Protein AF-A0A6B3EVZ2-F1 (afdb_monomer)

Solvent-accessible surface area (backbone atoms only — not comparable to full-atom values): 6184 Å² total; per-residue (Å²): 89,71,26,65,90,61,67,63,92,44,44,36,49,42,53,85,53,85,38,72,68,58,52,43,52,50,54,39,54,73,74,67,54,59,96,83,55,88,52,67,73,64,66,66,36,47,73,50,74,48,71,79,32,67,44,46,83,45,82,44,86,43,77,51,59,41,87,91,74,65,46,75,45,79,67,27,44,38,34,32,34,45,83,52,41,72,49,78,48,75,48,68,59,64,69,62,54,53,61,75,72,111

pLDDT: mean 94.61, std 6.45, range [61.41, 98.38]

Structure (mmCIF, N/CA/C/O backbone):
data_AF-A0A6B3EVZ2-F1
#
_entry.id   AF-A0A6B3EVZ2-F1
#
loop_
_atom_site.group_PDB
_atom_site.id
_atom_site.type_symbol
_atom_site.label_atom_id
_atom_site.label_alt_id
_atom_site.label_comp_id
_atom_site.label_asym_id
_atom_site.label_entity_id
_atom_site.label_seq_id
_atom_site.pdbx_PDB_ins_code
_atom_site.Cartn_x
_atom_site.Cartn_y
_atom_site.Cartn_z
_atom_site.occupancy
_atom_site.B_iso_or_equiv
_atom_site.auth_seq_id
_atom_site.auth_comp_id
_atom_site.auth_asym_id
_atom_site.auth_atom_id
_atom_site.pdbx_PDB_model_num
ATOM 1 N N . GLN A 1 1 ? 2.888 8.508 -2.518 1.00 96.62 1 GLN A N 1
ATOM 2 C CA . GLN A 1 1 ? 2.212 7.219 -2.220 1.00 96.62 1 GLN A CA 1
ATOM 3 C C . GLN A 1 1 ? 1.764 6.550 -3.523 1.00 96.62 1 GLN A C 1
ATOM 5 O O . GLN A 1 1 ? 1.546 7.272 -4.489 1.00 96.62 1 GLN A O 1
ATOM 10 N N . ALA A 1 2 ? 1.637 5.220 -3.590 1.00 96.50 2 ALA A N 1
ATOM 11 C CA . ALA A 1 2 ? 1.127 4.506 -4.771 1.00 96.50 2 ALA A CA 1
ATOM 12 C C . ALA A 1 2 ? 0.288 3.287 -4.366 1.00 96.50 2 ALA A C 1
ATOM 14 O O . ALA A 1 2 ? 0.747 2.445 -3.601 1.00 96.50 2 ALA A O 1
ATOM 15 N N . TRP A 1 3 ? -0.920 3.190 -4.920 1.00 96.69 3 TRP A N 1
ATOM 16 C CA . TRP A 1 3 ? -1.943 2.209 -4.558 1.00 96.69 3 TRP A CA 1
ATOM 17 C C . TRP A 1 3 ? -2.482 1.531 -5.822 1.00 96.69 3 TRP A C 1
ATOM 19 O O . TRP A 1 3 ? -3.467 1.972 -6.404 1.00 96.69 3 TRP A O 1
ATOM 29 N N . GLY A 1 4 ? -1.782 0.515 -6.328 1.00 92.62 4 GLY A N 1
ATOM 30 C CA . GLY A 1 4 ? -2.124 -0.133 -7.600 1.00 92.62 4 GLY A CA 1
ATOM 31 C C . GLY A 1 4 ? -3.218 -1.202 -7.474 1.00 92.62 4 GLY A C 1
ATOM 32 O O . GLY A 1 4 ? -3.189 -2.014 -6.556 1.00 92.62 4 GLY A O 1
ATOM 33 N N . THR A 1 5 ? -4.149 -1.242 -8.431 1.00 85.31 5 THR A N 1
ATOM 34 C CA . THR A 1 5 ? -5.175 -2.305 -8.594 1.00 85.31 5 THR A CA 1
ATOM 35 C C . THR A 1 5 ? -4.951 -3.144 -9.848 1.00 85.31 5 THR A C 1
ATOM 37 O O . THR A 1 5 ? -5.257 -4.331 -9.893 1.00 85.31 5 THR A O 1
ATOM 40 N N . SER A 1 6 ? -4.391 -2.523 -10.880 1.00 75.06 6 SER A N 1
ATOM 41 C CA . SER A 1 6 ? -4.058 -3.137 -12.152 1.00 75.06 6 SER A CA 1
ATOM 42 C C . SER A 1 6 ? -2.714 -2.593 -12.609 1.00 75.06 6 SER A C 1
ATOM 44 O O . SER A 1 6 ? -2.360 -1.434 -12.386 1.00 75.06 6 SER A O 1
ATOM 46 N N . SER A 1 7 ? -1.890 -3.461 -13.176 1.00 63.78 7 SER A N 1
ATOM 47 C CA . SER A 1 7 ? -0.555 -3.083 -13.616 1.00 63.78 7 SER A CA 1
ATOM 48 C C . SER A 1 7 ? -0.087 -4.053 -14.685 1.00 63.78 7 SER A C 1
ATOM 50 O O . SER A 1 7 ? 0.207 -5.210 -14.393 1.00 63.78 7 SER A O 1
ATOM 52 N N . ARG A 1 8 ? -0.005 -3.584 -15.931 1.00 61.41 8 ARG A N 1
ATOM 53 C CA . ARG A 1 8 ? 0.603 -4.341 -17.029 1.00 61.41 8 ARG A CA 1
ATOM 54 C C . ARG A 1 8 ? 2.044 -3.876 -17.183 1.00 61.41 8 ARG A C 1
ATOM 56 O O . ARG A 1 8 ? 2.277 -2.744 -17.590 1.00 61.41 8 ARG A O 1
ATOM 63 N N . PHE A 1 9 ? 2.972 -4.760 -16.816 1.00 71.69 9 PHE A N 1
ATOM 64 C CA . PHE A 1 9 ? 4.437 -4.683 -16.932 1.00 71.69 9 PHE A CA 1
ATOM 65 C C . PHE A 1 9 ? 5.050 -3.273 -16.863 1.00 71.69 9 PHE A C 1
ATOM 67 O O . PHE A 1 9 ? 5.505 -2.863 -15.793 1.00 71.69 9 PHE A O 1
ATOM 74 N N . VAL A 1 10 ? 5.053 -2.552 -17.986 1.00 84.38 10 VAL A N 1
ATOM 75 C CA . VAL A 1 10 ? 5.716 -1.253 -18.173 1.00 84.38 10 VAL A CA 1
ATOM 76 C C . VAL A 1 10 ? 4.913 -0.055 -17.674 1.00 84.38 10 VAL A C 1
ATOM 78 O O . VAL A 1 10 ? 5.495 0.994 -17.431 1.00 84.38 10 VAL A O 1
ATOM 81 N N . ARG A 1 11 ? 3.598 -0.179 -17.470 1.00 89.75 11 ARG A N 1
ATOM 82 C CA . ARG A 1 11 ? 2.768 0.909 -16.940 1.00 89.75 11 ARG A CA 1
ATOM 83 C C . ARG A 1 11 ? 2.155 0.511 -15.603 1.00 89.75 11 ARG A C 1
ATOM 85 O O . ARG A 1 11 ? 1.331 -0.403 -15.526 1.00 89.75 11 ARG A O 1
ATOM 92 N N . ARG A 1 12 ? 2.559 1.220 -14.548 1.00 91.69 12 ARG A N 1
ATOM 93 C CA . ARG A 1 12 ? 2.090 1.023 -13.168 1.00 91.69 12 ARG A CA 1
ATOM 94 C C . ARG A 1 12 ? 1.229 2.212 -12.763 1.00 91.69 12 ARG A C 1
ATOM 96 O O . ARG A 1 12 ? 1.755 3.287 -12.490 1.00 91.69 12 ARG A O 1
ATOM 103 N N . SER A 1 13 ? -0.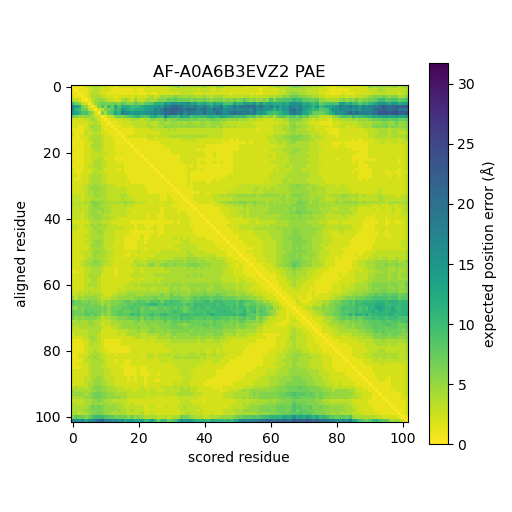090 2.045 -12.774 1.00 92.75 13 SER A N 1
ATOM 104 C CA . SER A 1 13 ? -1.021 3.073 -12.301 1.00 92.75 13 SER A CA 1
ATOM 10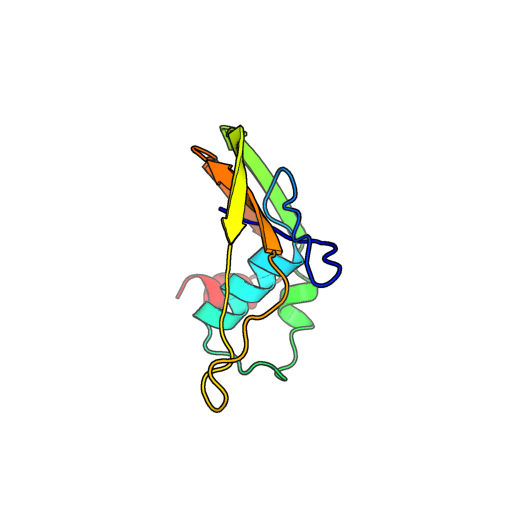5 C C . SER A 1 13 ? -1.144 3.072 -10.778 1.00 92.75 13 SER A C 1
ATOM 107 O O . SER A 1 13 ? -0.848 2.081 -10.116 1.00 92.75 13 SER A O 1
ATOM 109 N N . THR A 1 14 ? -1.642 4.181 -10.240 1.00 95.25 14 THR A N 1
ATOM 110 C CA . THR A 1 14 ? -2.107 4.293 -8.856 1.00 95.25 14 THR A CA 1
ATOM 111 C C . THR A 1 14 ? -3.567 4.716 -8.861 1.00 95.25 14 THR A C 1
ATOM 113 O O . THR A 1 14 ? -3.971 5.545 -9.684 1.00 95.25 14 THR A O 1
ATOM 116 N N . GLU A 1 15 ? -4.331 4.179 -7.921 1.00 96.12 15 GLU A N 1
ATOM 117 C CA . GLU A 1 15 ? -5.640 4.698 -7.558 1.00 96.12 15 GLU A CA 1
ATOM 118 C C . GLU A 1 15 ? -5.521 6.047 -6.851 1.00 96.12 15 GLU A C 1
ATOM 120 O O . GLU A 1 15 ? -4.432 6.465 -6.444 1.00 96.12 15 GLU A O 1
ATOM 125 N N . ARG A 1 16 ? -6.663 6.728 -6.716 1.00 95.75 16 ARG A N 1
ATOM 126 C CA . ARG A 1 16 ? -6.790 8.028 -6.032 1.00 95.75 16 ARG A CA 1
ATOM 127 C C . ARG A 1 16 ? -6.784 7.924 -4.503 1.00 95.75 16 ARG A C 1
ATOM 129 O O . ARG A 1 16 ? -6.729 8.950 -3.839 1.00 95.75 16 ARG A O 1
ATOM 136 N N . ALA A 1 17 ? -6.858 6.713 -3.961 1.00 97.06 17 ALA A N 1
ATOM 137 C CA . ALA A 1 17 ? -6.873 6.427 -2.533 1.00 97.06 17 ALA A CA 1
ATOM 138 C C . ALA A 1 17 ? -6.231 5.053 -2.260 1.00 97.06 17 ALA A C 1
ATOM 140 O O . ALA A 1 17 ? -6.141 4.241 -3.188 1.00 97.06 17 ALA A O 1
ATOM 141 N N . PRO A 1 18 ? -5.808 4.777 -1.012 1.00 98.00 18 PRO A N 1
ATOM 142 C CA . PRO A 1 18 ? -5.431 3.444 -0.566 1.00 98.00 18 PRO A CA 1
ATOM 143 C C . PRO A 1 18 ? -6.435 2.366 -0.972 1.00 98.00 18 PRO A C 1
ATOM 145 O O . PRO A 1 18 ? -7.643 2.513 -0.790 1.00 98.00 18 PRO A O 1
ATOM 148 N N . THR A 1 19 ? -5.927 1.264 -1.520 1.00 97.44 19 THR A N 1
ATOM 149 C CA . THR A 1 19 ? -6.736 0.086 -1.845 1.00 97.44 19 THR A CA 1
ATOM 150 C C . THR A 1 19 ? -6.870 -0.806 -0.615 1.00 97.44 19 THR A C 1
ATOM 152 O O . THR A 1 19 ? -5.937 -0.901 0.184 1.00 97.44 19 THR A O 1
ATOM 155 N N . LYS A 1 20 ? -7.995 -1.528 -0.490 1.00 97.31 20 LYS A N 1
ATOM 156 C CA . LYS A 1 20 ? -8.180 -2.509 0.596 1.00 97.31 20 LYS A CA 1
ATOM 157 C C . LYS A 1 20 ? -7.039 -3.534 0.619 1.00 97.31 20 LYS A C 1
ATOM 159 O O . LYS A 1 20 ? -6.483 -3.805 1.675 1.00 97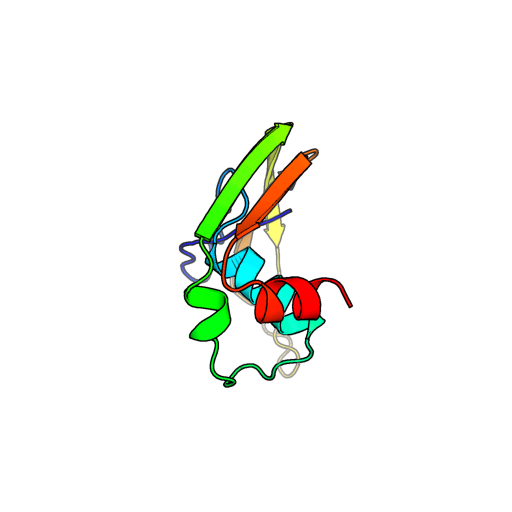.31 20 LYS A O 1
ATOM 164 N N . SER A 1 21 ? -6.641 -4.049 -0.546 1.00 96.75 21 SER A N 1
ATOM 165 C CA . SER A 1 21 ? -5.518 -4.987 -0.665 1.00 96.75 21 SER A CA 1
ATOM 166 C C . SER A 1 21 ? -4.176 -4.382 -0.243 1.00 96.75 21 SER A C 1
ATOM 168 O O . SER A 1 21 ? -3.388 -5.060 0.408 1.00 96.75 21 SER A O 1
ATOM 170 N N . GLY A 1 22 ? -3.916 -3.114 -0.574 1.00 96.88 22 GLY A N 1
ATOM 171 C CA . GLY A 1 22 ? -2.691 -2.423 -0.175 1.00 96.88 22 GLY A CA 1
ATOM 172 C C . GLY A 1 22 ? -2.599 -2.225 1.337 1.00 96.88 22 GLY A C 1
ATOM 173 O O . GLY A 1 22 ? -1.540 -2.452 1.914 1.00 96.88 22 GLY A O 1
ATOM 174 N N . VAL A 1 23 ? -3.710 -1.855 1.984 1.00 97.94 23 VAL A N 1
ATOM 175 C CA . VAL A 1 23 ? -3.754 -1.695 3.446 1.00 97.94 23 VAL A CA 1
ATOM 176 C C . VAL A 1 23 ? -3.687 -3.043 4.163 1.00 97.94 23 VAL A C 1
ATOM 178 O O . VAL A 1 23 ? 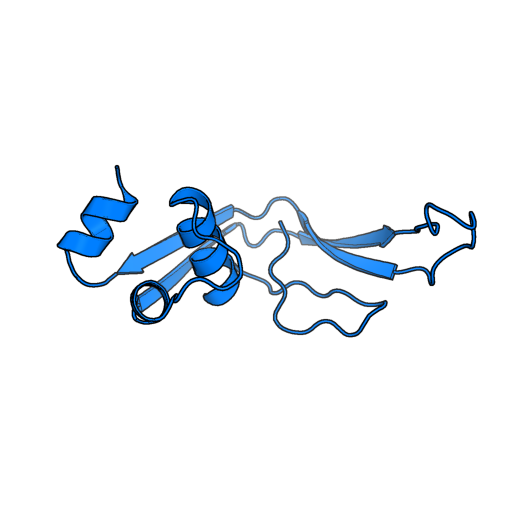-2.929 -3.160 5.117 1.00 97.94 23 VAL A O 1
ATOM 181 N N . ILE A 1 24 ? -4.371 -4.086 3.680 1.00 97.25 24 ILE A N 1
ATOM 182 C CA . ILE A 1 24 ? -4.215 -5.447 4.226 1.00 97.25 24 ILE A CA 1
ATOM 183 C C . ILE A 1 24 ? -2.759 -5.909 4.140 1.00 97.25 24 ILE A C 1
ATOM 185 O O . ILE A 1 24 ? -2.226 -6.413 5.120 1.00 97.25 24 ILE A O 1
ATOM 189 N N . GLY A 1 25 ? -2.099 -5.708 2.995 1.00 97.06 25 GLY A N 1
ATOM 190 C CA . GLY A 1 25 ? -0.687 -6.059 2.839 1.00 97.06 25 GLY A CA 1
ATOM 191 C C . GLY A 1 25 ? 0.226 -5.288 3.796 1.00 97.06 25 GLY A C 1
ATOM 192 O O . GLY A 1 25 ? 1.186 -5.855 4.306 1.00 97.06 25 GLY A O 1
ATOM 193 N N . LEU A 1 26 ? -0.093 -4.021 4.081 1.00 97.31 26 LEU A N 1
ATOM 194 C CA . LEU A 1 26 ? 0.624 -3.220 5.075 1.00 97.31 26 LEU A CA 1
ATOM 195 C C . LEU A 1 26 ? 0.440 -3.771 6.499 1.00 97.31 26 LEU A C 1
ATOM 197 O O . LEU A 1 26 ? 1.423 -3.883 7.224 1.00 97.31 26 LEU A O 1
ATOM 201 N N . LEU A 1 27 ? -0.785 -4.148 6.880 1.00 97.44 27 LEU A N 1
ATOM 202 C CA . LEU A 1 27 ? -1.077 -4.756 8.186 1.00 97.44 27 LEU A CA 1
ATOM 203 C C . LEU A 1 27 ? -0.401 -6.127 8.336 1.00 97.44 27 LEU A C 1
ATOM 205 O O . LEU A 1 27 ? 0.253 -6.385 9.340 1.00 97.44 27 LEU A O 1
ATOM 209 N N . ALA A 1 28 ? -0.477 -6.976 7.308 1.00 97.69 28 ALA A N 1
ATOM 210 C CA . ALA A 1 28 ? 0.196 -8.274 7.285 1.00 97.69 28 ALA A CA 1
ATOM 211 C C . ALA A 1 28 ? 1.721 -8.132 7.428 1.00 97.69 28 ALA A C 1
ATOM 213 O O . ALA A 1 28 ? 2.349 -8.891 8.162 1.00 97.69 28 ALA A O 1
ATOM 214 N N . ALA A 1 29 ? 2.311 -7.131 6.764 1.00 97.12 29 ALA A N 1
ATOM 215 C CA . ALA A 1 29 ? 3.732 -6.824 6.895 1.00 97.12 29 ALA A CA 1
ATOM 216 C C . ALA A 1 29 ? 4.097 -6.340 8.307 1.00 97.12 29 ALA A C 1
ATOM 218 O O . ALA A 1 29 ? 5.149 -6.722 8.813 1.00 97.12 29 ALA A O 1
ATOM 219 N N . ALA A 1 30 ? 3.239 -5.543 8.955 1.00 96.44 30 ALA A N 1
ATOM 220 C CA . ALA A 1 30 ? 3.444 -5.108 10.339 1.00 96.44 30 ALA A CA 1
ATOM 221 C C . ALA A 1 30 ? 3.421 -6.287 11.329 1.00 96.44 30 ALA A C 1
ATOM 223 O O . ALA A 1 30 ? 4.228 -6.323 12.250 1.00 96.44 30 ALA A O 1
ATOM 224 N N . GLN A 1 31 ? 2.578 -7.291 11.077 1.00 96.06 31 GLN A N 1
ATOM 225 C CA . GLN A 1 31 ? 2.553 -8.551 11.829 1.00 96.06 31 GLN A CA 1
ATOM 226 C C . GLN A 1 31 ? 3.695 -9.520 11.462 1.00 96.06 31 GLN A C 1
ATOM 228 O O . GLN A 1 31 ? 3.799 -10.596 12.045 1.00 96.06 31 GLN A O 1
ATOM 233 N N . GLY A 1 32 ? 4.538 -9.187 10.479 1.00 96.44 32 GLY A N 1
ATOM 234 C CA . GLY A 1 32 ? 5.631 -10.054 10.035 1.00 96.44 32 GLY A CA 1
ATOM 235 C C . GLY A 1 32 ? 5.181 -11.309 9.279 1.00 96.44 32 GLY A C 1
ATOM 236 O O . GLY A 1 32 ? 5.911 -12.298 9.265 1.00 96.44 32 GLY A O 1
ATOM 237 N N . ARG A 1 33 ? 3.994 -11.301 8.653 1.00 97.25 33 ARG A N 1
ATOM 238 C CA . ARG A 1 33 ? 3.507 -12.449 7.873 1.00 97.25 33 ARG A CA 1
ATOM 239 C C . ARG A 1 33 ? 4.328 -12.650 6.597 1.00 97.25 33 ARG A C 1
ATOM 241 O O . ARG A 1 33 ? 4.620 -11.700 5.868 1.00 97.25 33 ARG A O 1
ATOM 248 N N . GLU A 1 34 ? 4.637 -13.910 6.308 1.00 97.56 34 GLU A N 1
ATOM 249 C CA . GLU A 1 34 ? 5.263 -14.334 5.053 1.00 97.56 34 GLU A CA 1
ATOM 250 C C . GLU A 1 34 ? 4.349 -14.086 3.842 1.00 97.56 34 GLU A C 1
ATOM 252 O O . GLU A 1 34 ? 3.138 -13.890 3.961 1.00 97.56 34 GLU A O 1
ATOM 257 N N . ARG A 1 35 ? 4.930 -14.101 2.636 1.00 96.25 35 ARG A N 1
ATOM 258 C CA . ARG A 1 35 ? 4.200 -13.776 1.392 1.00 96.25 35 ARG A CA 1
ATOM 259 C C . ARG A 1 35 ? 3.114 -14.781 1.005 1.00 96.25 35 ARG A C 1
ATOM 261 O O . ARG A 1 35 ? 2.239 -14.426 0.219 1.00 96.25 35 ARG A O 1
ATOM 268 N N . ASP A 1 36 ? 3.217 -16.012 1.481 1.00 96.56 36 ASP A N 1
ATOM 269 C CA . ASP A 1 36 ? 2.292 -17.118 1.229 1.00 96.56 36 ASP A CA 1
ATOM 270 C C . ASP A 1 36 ? 1.376 -17.418 2.425 1.00 96.56 36 ASP A C 1
ATOM 272 O O .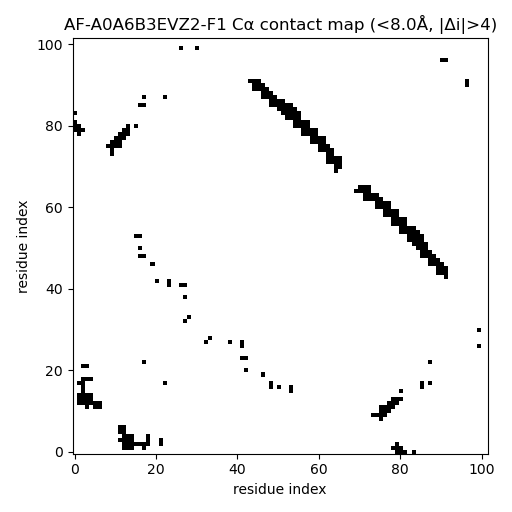 ASP A 1 36 ? 0.560 -18.338 2.351 1.00 96.56 36 ASP A O 1
ATOM 276 N N . ALA A 1 37 ? 1.480 -16.634 3.503 1.00 97.38 37 ALA A N 1
ATOM 277 C CA . ALA A 1 37 ? 0.620 -16.765 4.666 1.00 97.38 37 ALA A CA 1
ATOM 278 C C . ALA A 1 37 ? -0.857 -16.549 4.302 1.00 97.38 37 ALA A C 1
ATOM 280 O O . ALA A 1 37 ? -1.196 -15.759 3.415 1.00 97.38 37 ALA A O 1
ATOM 281 N N . ASP A 1 38 ? -1.746 -17.220 5.034 1.00 97.31 38 ASP A N 1
ATOM 282 C CA . ASP A 1 38 ? -3.178 -16.967 4.921 1.00 97.31 38 ASP A CA 1
ATOM 283 C C . ASP A 1 38 ? -3.509 -15.550 5.423 1.00 97.31 38 ASP A C 1
ATOM 285 O O . ASP A 1 38 ? -3.036 -15.101 6.472 1.00 97.31 38 ASP A O 1
ATOM 289 N N . LEU A 1 39 ? -4.318 -14.840 4.638 1.00 97.25 39 LEU A N 1
ATOM 290 C CA . LEU A 1 39 ? -4.779 -13.475 4.903 1.00 97.25 39 LEU A CA 1
ATOM 291 C C . LEU A 1 39 ? -6.305 -13.405 5.030 1.00 97.25 39 LEU A C 1
ATOM 293 O O . LEU A 1 39 ? -6.870 -12.314 4.968 1.00 97.25 39 LEU A O 1
ATOM 297 N N . SER A 1 40 ? -6.994 -14.546 5.127 1.00 97.62 40 SER A N 1
ATOM 298 C CA . SER A 1 40 ? -8.460 -14.617 5.136 1.00 97.62 40 SER A CA 1
ATOM 299 C C . SER A 1 40 ? -9.089 -13.813 6.279 1.00 97.62 40 SER A C 1
ATOM 301 O O . SER A 1 40 ? -10.122 -13.171 6.089 1.00 97.62 40 SER A O 1
ATOM 303 N N . ASP A 1 41 ? -8.435 -13.786 7.436 1.00 97.12 41 ASP A N 1
ATOM 304 C CA . ASP A 1 41 ? -8.802 -12.982 8.602 1.00 97.12 41 ASP A CA 1
ATOM 305 C C . ASP A 1 41 ? -8.708 -11.471 8.322 1.00 97.12 41 ASP A C 1
ATOM 307 O O . ASP A 1 41 ? -9.694 -10.745 8.466 1.00 97.12 41 ASP A O 1
ATOM 311 N N . LEU A 1 42 ? -7.569 -10.991 7.814 1.00 97.56 42 LEU A N 1
ATOM 312 C CA . LEU A 1 42 ? -7.377 -9.584 7.449 1.00 97.56 42 LEU A CA 1
ATOM 313 C C . LEU A 1 42 ? -8.272 -9.178 6.268 1.00 97.56 42 LEU A C 1
ATOM 315 O O . LEU A 1 42 ? -8.770 -8.053 6.202 1.00 97.56 42 LEU A O 1
ATOM 319 N N . ALA A 1 43 ? -8.526 -10.096 5.335 1.00 97.25 43 ALA A N 1
ATOM 320 C CA . ALA A 1 43 ? -9.434 -9.890 4.212 1.00 97.25 43 ALA A CA 1
ATOM 321 C C . ALA A 1 43 ? -10.896 -9.735 4.650 1.00 97.25 43 ALA A C 1
ATOM 323 O O . ALA A 1 43 ? -11.652 -9.019 3.977 1.00 97.25 43 ALA A O 1
ATOM 324 N N . ALA A 1 44 ? -11.284 -10.338 5.777 1.00 97.38 44 ALA A N 1
ATOM 325 C CA . ALA A 1 44 ? -12.621 -10.213 6.347 1.00 97.38 44 ALA A CA 1
ATOM 326 C C . ALA A 1 44 ? -12.891 -8.826 6.961 1.00 97.38 44 ALA A C 1
ATOM 328 O O . ALA A 1 44 ? -14.055 -8.438 7.076 1.00 97.38 44 ALA A O 1
ATOM 329 N N . LEU A 1 45 ? -11.852 -8.043 7.280 1.00 97.94 45 LEU A N 1
ATOM 330 C CA . LEU A 1 45 ? -12.005 -6.691 7.826 1.00 97.94 45 LEU A CA 1
ATOM 331 C C . LEU A 1 45 ? -12.810 -5.787 6.880 1.00 97.94 45 LEU A C 1
ATOM 333 O O . LEU A 1 45 ? -12.581 -5.736 5.663 1.00 97.94 45 LEU A O 1
ATOM 337 N N . ARG A 1 46 ? -13.741 -5.010 7.434 1.00 98.31 46 ARG A N 1
ATOM 338 C CA . ARG A 1 46 ? -14.355 -3.894 6.710 1.00 98.31 46 ARG A CA 1
ATOM 339 C C . ARG A 1 46 ? -13.322 -2.792 6.565 1.00 98.31 46 ARG A C 1
ATOM 341 O O . ARG A 1 46 ? -12.483 -2.603 7.436 1.00 98.31 46 ARG A O 1
ATOM 348 N N . PHE A 1 47 ? -13.385 -2.080 5.451 1.00 97.88 47 PHE A N 1
ATOM 349 C CA . PHE A 1 47 ? -12.393 -1.079 5.098 1.00 97.88 47 PHE A CA 1
ATOM 350 C C . PHE A 1 47 ? -13.082 0.190 4.622 1.00 97.88 47 PHE A C 1
ATOM 352 O O . PHE A 1 47 ? -13.958 0.134 3.757 1.00 97.88 47 PHE A O 1
ATOM 359 N N . ALA A 1 48 ? -12.656 1.322 5.164 1.00 98.19 48 ALA A N 1
ATOM 360 C CA . ALA A 1 48 ? -13.066 2.640 4.718 1.00 98.19 48 ALA A CA 1
ATOM 361 C C . ALA A 1 48 ? -11.843 3.546 4.605 1.00 98.19 48 ALA A C 1
ATOM 363 O O . ALA A 1 48 ? -10.854 3.384 5.318 1.00 98.19 48 ALA A O 1
ATOM 364 N N . VAL A 1 49 ? -11.916 4.525 3.708 1.00 98.06 49 VAL A N 1
ATOM 365 C CA . VAL A 1 49 ? -10.872 5.538 3.562 1.00 98.06 49 VAL A CA 1
ATOM 366 C C . VAL A 1 49 ? -11.520 6.904 3.518 1.00 98.06 49 VAL A C 1
ATOM 368 O O . VAL A 1 49 ? -12.421 7.144 2.713 1.00 98.06 49 VAL A O 1
ATOM 371 N N . ARG A 1 50 ? -11.016 7.814 4.346 1.00 98.38 50 ARG A N 1
ATOM 372 C CA . ARG A 1 50 ? -11.279 9.244 4.231 1.00 98.38 50 ARG A CA 1
ATOM 373 C C . ARG A 1 50 ? -10.091 9.910 3.545 1.00 98.38 50 ARG A C 1
ATOM 375 O O . ARG A 1 50 ? -8.939 9.687 3.917 1.00 98.38 50 ARG A O 1
ATOM 382 N N . LEU A 1 51 ? -10.380 10.693 2.514 1.00 97.94 51 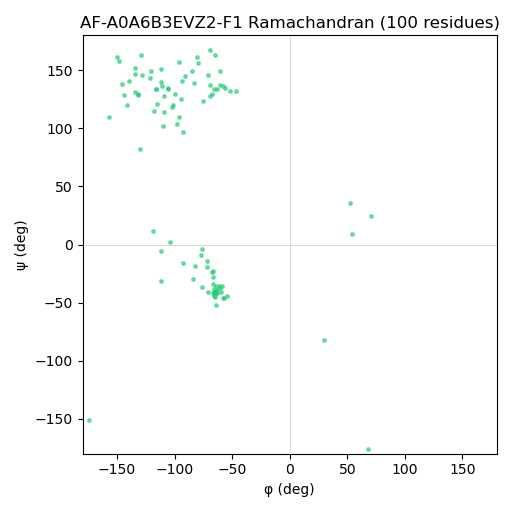LEU A N 1
ATOM 383 C CA . LEU A 1 51 ? -9.383 11.460 1.778 1.00 97.94 51 LEU A CA 1
ATOM 384 C C . LEU A 1 51 ? -9.306 12.851 2.405 1.00 97.94 51 LEU A C 1
ATOM 386 O O . LEU A 1 51 ? -10.124 13.709 2.083 1.00 97.94 51 LEU A O 1
ATOM 390 N N . ASP A 1 52 ? -8.340 13.059 3.296 1.00 98.19 52 ASP A N 1
ATOM 391 C CA . ASP A 1 52 ? -8.146 14.354 3.963 1.00 98.19 52 ASP A CA 1
ATOM 392 C C . ASP A 1 52 ? -7.489 15.357 3.009 1.00 98.19 52 ASP A C 1
ATOM 394 O O . ASP A 1 52 ? -7.859 16.529 2.968 1.00 98.19 52 ASP A O 1
ATOM 398 N N . GLN A 1 53 ? -6.574 14.870 2.169 1.00 97.88 53 GLN A N 1
ATOM 399 C CA . GLN A 1 53 ? -6.018 15.614 1.048 1.00 97.88 53 GLN A CA 1
ATOM 400 C C . GLN A 1 53 ? -5.846 14.666 -0.150 1.00 97.88 53 GLN A C 1
ATOM 402 O O . GLN A 1 53 ? -5.098 13.693 -0.052 1.00 97.88 53 GLN A O 1
ATOM 407 N N . PRO A 1 54 ? -6.497 14.920 -1.301 1.00 94.56 54 PRO A N 1
ATOM 408 C CA . PRO A 1 54 ? -6.458 13.998 -2.442 1.00 94.56 54 PRO A CA 1
ATOM 409 C C . PRO A 1 54 ? -5.073 13.897 -3.105 1.00 94.56 54 PRO A C 1
ATOM 411 O O . PRO A 1 54 ? -4.772 12.895 -3.754 1.00 94.56 54 PRO A O 1
ATOM 414 N N . GLY A 1 55 ? -4.235 14.926 -2.945 1.00 97.00 55 GLY A N 1
ATOM 415 C CA . GLY A 1 55 ? -2.921 15.026 -3.574 1.00 97.00 55 GLY A CA 1
ATOM 416 C C . GLY A 1 55 ? -2.968 15.200 -5.095 1.00 97.00 55 GLY A C 1
ATOM 417 O O . GLY A 1 55 ? -4.029 15.315 -5.714 1.00 97.00 55 GLY A O 1
ATOM 418 N N . THR A 1 56 ? -1.786 15.214 -5.711 1.00 97.69 56 THR A N 1
ATOM 419 C CA . THR A 1 56 ? -1.611 15.356 -7.164 1.00 97.69 56 THR A CA 1
ATOM 420 C C . THR A 1 56 ? -0.983 14.103 -7.750 1.00 97.69 56 THR A C 1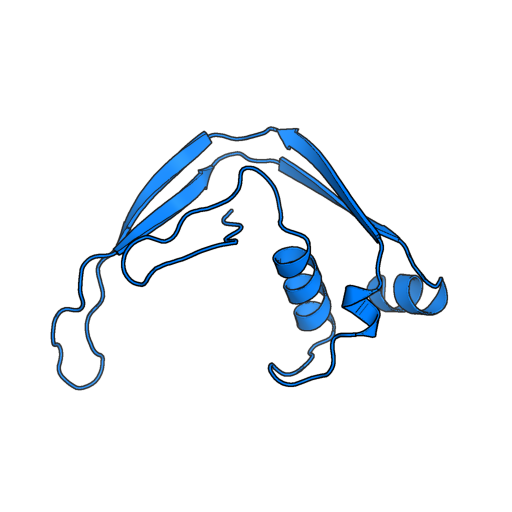
ATOM 422 O O . THR A 1 56 ? 0.013 13.591 -7.240 1.00 97.69 56 THR A O 1
ATOM 425 N N . ARG A 1 57 ? -1.537 13.609 -8.861 1.00 96.31 57 ARG A N 1
ATOM 426 C CA . ARG A 1 57 ? -0.949 12.472 -9.569 1.00 96.31 57 ARG A CA 1
ATOM 427 C C . ARG A 1 57 ? 0.288 12.911 -10.346 1.00 96.31 57 ARG A C 1
ATOM 429 O O . ARG A 1 57 ? 0.189 13.754 -11.232 1.00 96.31 57 ARG A O 1
ATOM 436 N N . VAL A 1 58 ? 1.416 12.269 -10.073 1.00 97.69 58 VAL A N 1
ATOM 437 C CA . VAL A 1 58 ? 2.692 12.482 -10.762 1.00 97.69 58 VAL A CA 1
ATOM 438 C C . VAL A 1 58 ? 3.066 11.251 -11.583 1.00 97.69 58 VAL A C 1
ATOM 440 O O . VAL A 1 58 ? 2.671 10.130 -11.249 1.00 97.69 58 VAL A O 1
ATOM 443 N N . ARG A 1 59 ? 3.803 11.465 -12.678 1.00 96.19 59 ARG A N 1
ATOM 444 C CA . ARG A 1 59 ? 4.371 10.403 -13.516 1.00 96.19 59 ARG A CA 1
ATOM 445 C C . ARG A 1 59 ? 5.879 10.378 -13.322 1.00 96.19 59 ARG A C 1
ATOM 447 O O . ARG A 1 59 ? 6.532 11.395 -13.525 1.00 96.19 59 ARG A O 1
ATOM 454 N N . ASP A 1 60 ? 6.390 9.202 -13.016 1.00 96.06 60 ASP A N 1
ATOM 455 C CA . ASP A 1 60 ? 7.805 8.897 -12.907 1.00 96.06 60 ASP A CA 1
ATOM 456 C C . ASP A 1 60 ? 8.271 8.077 -14.117 1.00 96.06 60 ASP A C 1
ATOM 458 O O . ASP A 1 60 ? 7.595 7.130 -14.543 1.00 96.06 60 ASP A O 1
ATOM 462 N N . PHE A 1 61 ? 9.411 8.472 -14.680 1.00 95.56 61 PHE A N 1
ATOM 463 C CA . PHE A 1 61 ? 10.077 7.784 -15.781 1.00 95.56 61 PHE A CA 1
ATOM 464 C C . PHE A 1 61 ? 11.177 6.909 -15.187 1.00 95.56 61 PHE A C 1
ATOM 466 O O . PHE A 1 61 ? 12.229 7.408 -14.792 1.00 95.56 61 PHE A O 1
ATOM 473 N N . GLN A 1 62 ? 10.936 5.600 -15.123 1.00 95.25 62 GLN A N 1
ATOM 474 C CA . GLN A 1 62 ? 11.817 4.684 -14.413 1.00 95.25 62 GLN A CA 1
ATOM 475 C C . GLN A 1 62 ? 12.489 3.689 -15.360 1.00 95.25 62 GLN A C 1
ATOM 477 O O . GLN A 1 62 ? 11.831 2.878 -16.022 1.00 95.25 62 GLN A O 1
ATOM 482 N N . THR A 1 63 ? 13.820 3.716 -15.361 1.00 95.06 63 THR A N 1
ATOM 483 C CA . THR A 1 63 ? 14.690 2.757 -16.046 1.00 95.06 63 THR A CA 1
ATOM 484 C C . THR A 1 63 ? 15.157 1.667 -15.080 1.00 95.06 63 THR A C 1
ATOM 486 O O . THR A 1 63 ? 15.150 1.841 -13.861 1.00 95.06 63 THR A O 1
ATOM 489 N N . ALA A 1 64 ? 15.541 0.514 -15.621 1.00 93.75 64 ALA A N 1
ATOM 490 C CA . ALA A 1 64 ? 16.170 -0.563 -14.865 1.00 93.75 64 ALA A CA 1
ATOM 491 C C . ALA A 1 64 ? 17.145 -1.325 -15.768 1.00 93.75 64 ALA A C 1
ATOM 493 O O . ALA A 1 64 ? 17.017 -1.299 -16.995 1.00 93.75 64 ALA A O 1
ATOM 494 N N . ARG A 1 65 ? 18.110 -2.011 -15.158 1.00 95.12 65 ARG A N 1
ATOM 495 C CA . ARG A 1 65 ? 19.068 -2.891 -15.834 1.00 95.12 65 ARG A CA 1
ATOM 496 C C . ARG A 1 65 ? 19.066 -4.250 -15.152 1.00 95.12 65 ARG A C 1
ATOM 498 O O . ARG A 1 65 ? 18.842 -4.332 -13.945 1.00 95.12 65 ARG A O 1
ATOM 505 N N . HIS A 1 66 ? 19.271 -5.303 -15.930 1.00 93.31 66 HIS A N 1
ATOM 506 C CA . HIS A 1 66 ? 19.435 -6.648 -15.402 1.00 93.31 66 HIS A CA 1
ATOM 507 C C . HIS A 1 66 ? 20.746 -6.730 -14.616 1.00 93.31 66 HIS A C 1
ATOM 509 O O . HIS A 1 66 ? 21.790 -6.352 -15.140 1.00 93.31 66 HIS A O 1
ATOM 515 N N . LEU A 1 67 ? 20.698 -7.241 -13.384 1.00 91.69 67 LEU A N 1
ATOM 516 C CA . LEU A 1 67 ? 21.862 -7.259 -12.489 1.00 91.69 67 LEU A CA 1
ATOM 517 C C . LEU A 1 67 ? 23.016 -8.107 -13.048 1.00 91.69 67 LEU A C 1
ATOM 519 O O . LEU A 1 67 ? 24.155 -7.661 -13.014 1.00 91.69 67 LEU A O 1
ATOM 523 N N . ASP A 1 68 ? 22.718 -9.279 -13.622 1.00 95.06 68 ASP A N 1
ATOM 524 C CA . ASP A 1 68 ? 23.771 -10.193 -14.102 1.00 95.06 68 ASP A CA 1
ATOM 525 C C . ASP A 1 68 ? 24.296 -9.891 -15.514 1.00 95.06 68 ASP A C 1
ATOM 527 O O . ASP A 1 68 ? 25.437 -10.209 -15.831 1.00 95.06 68 ASP A O 1
ATOM 531 N N . THR A 1 69 ? 23.466 -9.319 -16.394 1.00 95.62 69 THR A N 1
ATOM 532 C CA . THR A 1 69 ? 23.785 -9.172 -17.829 1.00 95.62 69 THR A CA 1
ATOM 533 C C . THR A 1 69 ? 23.993 -7.722 -18.256 1.00 95.62 69 THR A C 1
ATOM 535 O O . THR A 1 69 ? 24.310 -7.475 -19.415 1.00 95.62 69 THR A O 1
ATOM 538 N N . ASP A 1 70 ? 23.756 -6.761 -17.356 1.00 93.38 70 ASP A N 1
ATOM 539 C CA . ASP A 1 70 ? 23.707 -5.311 -17.613 1.00 93.38 70 ASP A CA 1
ATOM 540 C C . ASP A 1 70 ? 22.728 -4.88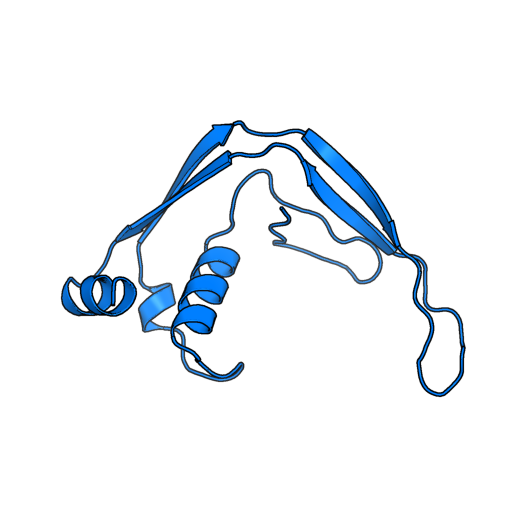3 -18.734 1.00 93.38 70 ASP A C 1
ATOM 542 O O . ASP A 1 70 ? 22.661 -3.719 -19.146 1.00 93.38 70 ASP A O 1
ATOM 546 N N . ALA A 1 71 ? 21.900 -5.813 -19.221 1.00 94.75 71 ALA A N 1
ATOM 547 C CA . ALA A 1 71 ? 20.930 -5.546 -20.266 1.00 94.75 71 ALA A CA 1
ATOM 548 C C . ALA A 1 71 ? 19.890 -4.527 -19.782 1.00 94.75 71 ALA A C 1
ATOM 550 O O . ALA A 1 71 ? 19.337 -4.638 -18.684 1.00 94.75 71 ALA A O 1
ATOM 551 N N . SER A 1 72 ? 19.596 -3.525 -20.612 1.00 94.31 72 SER A N 1
ATOM 552 C CA . SER A 1 72 ? 18.569 -2.529 -20.294 1.00 94.31 72 SER A CA 1
ATOM 553 C C . SER A 1 72 ? 17.178 -3.161 -20.331 1.00 94.31 72 SER A C 1
ATOM 555 O O . SER A 1 72 ? 16.791 -3.782 -21.320 1.00 94.31 72 SER A O 1
ATOM 557 N N . MET A 1 73 ? 16.414 -2.977 -19.256 1.00 92.56 73 MET A N 1
ATOM 558 C CA . MET A 1 73 ? 15.021 -3.414 -19.175 1.00 92.56 73 MET A CA 1
ATOM 559 C C . MET A 1 73 ? 14.110 -2.409 -19.892 1.00 92.56 73 MET A C 1
ATOM 561 O O . MET A 1 73 ? 14.459 -1.227 -19.987 1.00 92.56 73 MET A O 1
ATOM 565 N N . PRO A 1 74 ? 12.916 -2.830 -20.354 1.00 92.44 74 PRO A N 1
ATOM 566 C CA . PRO A 1 74 ? 11.927 -1.902 -20.880 1.00 92.44 74 PRO A CA 1
ATOM 567 C C . PRO A 1 74 ? 11.660 -0.762 -19.895 1.00 92.44 74 PRO A C 1
ATOM 569 O O . PRO A 1 74 ? 11.430 -0.993 -18.705 1.00 92.44 74 PRO A O 1
ATOM 572 N N . VAL A 1 75 ? 11.680 0.468 -20.406 1.00 93.38 75 VAL A N 1
ATOM 573 C CA . VAL A 1 75 ? 11.342 1.660 -19.626 1.00 93.38 75 VAL A CA 1
ATOM 574 C C . VAL A 1 75 ? 9.941 1.498 -19.044 1.00 93.38 75 VAL A C 1
ATOM 576 O O . VAL A 1 75 ? 9.010 1.099 -19.747 1.00 93.38 75 VAL A O 1
ATOM 579 N N . SER A 1 76 ? 9.791 1.834 -17.763 1.00 93.75 76 SER A N 1
ATOM 580 C CA . SER A 1 76 ? 8.503 1.818 -17.081 1.00 93.75 76 SER A CA 1
ATOM 581 C C . SER A 1 76 ? 8.026 3.223 -16.727 1.00 93.75 76 SER A C 1
ATOM 583 O O . SER A 1 76 ? 8.800 4.066 -16.282 1.00 93.75 76 SER A O 1
ATOM 585 N N . GLU A 1 77 ? 6.730 3.463 -16.897 1.00 94.38 77 GLU A N 1
ATOM 586 C CA . GLU A 1 77 ? 6.048 4.655 -16.406 1.00 94.38 77 GLU A CA 1
ATOM 587 C C . GLU A 1 77 ? 5.275 4.294 -15.141 1.00 94.38 77 GLU A C 1
ATOM 589 O O . GLU A 1 77 ? 4.360 3.456 -15.168 1.00 94.38 77 GLU A O 1
ATOM 594 N N . ARG A 1 78 ? 5.629 4.935 -14.028 1.00 94.75 78 ARG A N 1
ATOM 595 C CA . ARG A 1 78 ? 4.993 4.683 -12.733 1.00 94.75 78 ARG A CA 1
ATOM 596 C C . ARG A 1 78 ? 4.278 5.924 -12.243 1.00 94.75 78 ARG A C 1
ATOM 598 O O . ARG A 1 78 ? 4.801 7.028 -12.317 1.00 94.75 78 ARG A O 1
ATOM 605 N N . PHE A 1 79 ? 3.051 5.745 -11.781 1.00 95.25 79 PHE A N 1
ATOM 606 C CA . PHE A 1 79 ? 2.224 6.839 -11.301 1.00 95.25 79 PHE A CA 1
ATOM 607 C C . PHE A 1 79 ? 2.148 6.807 -9.781 1.00 95.25 79 PHE A C 1
ATOM 609 O O . PHE A 1 79 ? 1.900 5.758 -9.190 1.00 95.25 79 PHE A O 1
ATOM 616 N N . TYR A 1 80 ? 2.304 7.976 -9.172 1.00 97.00 80 TYR A N 1
ATOM 617 C CA . TYR A 1 80 ? 2.232 8.173 -7.727 1.00 97.00 80 TYR A CA 1
ATOM 618 C C . TYR A 1 80 ? 1.279 9.323 -7.400 1.00 97.00 80 TYR A C 1
ATOM 620 O O . TYR A 1 80 ? 0.951 10.137 -8.263 1.00 97.00 80 TYR A O 1
ATOM 628 N N . LEU A 1 81 ? 0.852 9.400 -6.145 1.00 98.00 81 LEU A N 1
ATOM 629 C CA . LEU A 1 81 ? 0.201 10.561 -5.549 1.00 98.00 81 LEU A CA 1
ATOM 630 C C . LEU A 1 81 ? 1.218 11.325 -4.687 1.00 98.00 81 LEU A C 1
ATOM 632 O O . LEU A 1 81 ? 1.767 10.749 -3.739 1.00 98.00 81 LEU A O 1
ATOM 636 N N . SER A 1 82 ? 1.466 12.590 -5.028 1.00 98.06 82 SER A N 1
ATOM 637 C CA . SER A 1 82 ? 2.222 1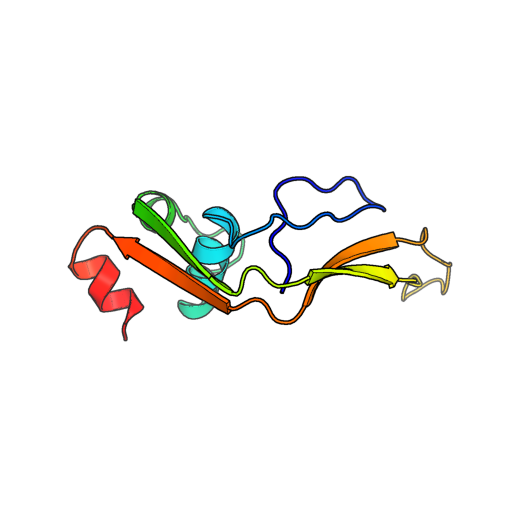3.565 -4.227 1.00 98.06 82 SER A CA 1
ATOM 638 C C . SER A 1 82 ? 1.281 14.335 -3.312 1.00 98.06 82 SER A C 1
ATOM 640 O O . SER A 1 82 ? 0.150 14.613 -3.713 1.00 98.06 82 SER A O 1
ATOM 642 N N . ASP A 1 83 ? 1.744 14.678 -2.110 1.00 97.88 83 ASP A N 1
ATOM 643 C CA . ASP A 1 83 ? 1.000 15.491 -1.133 1.00 97.88 83 ASP A CA 1
ATOM 644 C C . ASP A 1 83 ? -0.409 14.959 -0.851 1.00 97.88 83 ASP A C 1
ATOM 646 O O . ASP A 1 83 ? -1.364 15.713 -0.700 1.00 97.88 83 ASP A O 1
ATOM 650 N N . ALA A 1 84 ? -0.570 13.639 -0.851 1.00 98.06 84 ALA A N 1
ATOM 651 C CA . ALA A 1 84 ? -1.827 13.007 -0.485 1.00 98.06 84 ALA A CA 1
ATOM 652 C C . ALA A 1 84 ? -1.817 12.641 1.003 1.00 98.06 84 ALA A C 1
ATOM 654 O O . ALA A 1 84 ? -0.797 12.170 1.513 1.00 98.06 84 ALA A O 1
ATOM 655 N N . VAL A 1 85 ? -2.955 12.819 1.673 1.00 98.31 85 VAL A N 1
ATOM 656 C CA . VAL A 1 85 ? -3.169 12.484 3.087 1.00 98.31 85 VAL A CA 1
ATOM 657 C C . VAL A 1 85 ? -4.466 11.693 3.198 1.00 98.31 85 VAL A C 1
ATOM 659 O O . VAL A 1 85 ? -5.510 12.111 2.692 1.00 98.31 85 VAL A O 1
ATOM 662 N N . PHE A 1 86 ? -4.395 10.539 3.856 1.00 98.19 86 PHE A N 1
ATOM 663 C CA . PHE A 1 86 ? -5.514 9.613 3.990 1.00 98.19 86 PHE A CA 1
ATOM 664 C C . PHE A 1 86 ? -5.637 9.130 5.428 1.00 98.19 86 PHE A C 1
ATOM 666 O O . PHE A 1 86 ? -4.628 8.895 6.090 1.00 98.19 86 PHE A O 1
ATOM 673 N N . VAL A 1 87 ? -6.874 8.886 5.853 1.00 98.38 87 VAL A N 1
ATOM 674 C CA . VAL A 1 87 ? -7.180 8.065 7.026 1.00 98.38 87 VAL A CA 1
ATOM 675 C C . VAL A 1 87 ? -7.795 6.770 6.523 1.00 98.38 87 VAL A C 1
ATOM 677 O O . VAL A 1 87 ? -8.876 6.782 5.934 1.00 98.38 87 VAL A O 1
ATOM 680 N N . ALA A 1 88 ? -7.093 5.661 6.731 1.00 97.75 88 ALA A N 1
ATOM 681 C CA . ALA A 1 88 ? -7.610 4.323 6.486 1.00 97.75 88 ALA A CA 1
ATOM 682 C C . ALA A 1 88 ? -8.190 3.772 7.792 1.00 97.75 88 ALA A C 1
ATOM 684 O O . ALA A 1 88 ? -7.502 3.742 8.808 1.00 97.75 88 ALA A O 1
ATOM 685 N N . ALA A 1 89 ? -9.449 3.348 7.756 1.00 97.88 89 ALA A N 1
ATOM 686 C CA . ALA A 1 89 ? -10.128 2.707 8.869 1.00 97.88 89 ALA A CA 1
ATOM 687 C C . ALA A 1 89 ? -10.377 1.236 8.535 1.00 97.88 89 ALA A C 1
ATOM 689 O O . ALA A 1 89 ? -10.815 0.904 7.427 1.00 97.88 89 ALA A O 1
ATOM 690 N N . VAL A 1 90 ? -10.121 0.375 9.514 1.00 97.50 90 VAL A N 1
ATOM 691 C CA . VAL A 1 90 ? -10.479 -1.041 9.480 1.00 97.50 90 VAL A CA 1
ATOM 692 C C . VAL A 1 90 ? -11.394 -1.366 10.646 1.00 97.50 90 VAL A C 1
ATOM 694 O O . VAL A 1 90 ? -11.318 -0.742 11.700 1.00 97.50 90 VAL A O 1
ATOM 697 N N . GLU A 1 91 ? -12.276 -2.333 10.442 1.00 98.00 91 GLU A N 1
ATOM 698 C CA . GLU A 1 91 ? -13.206 -2.793 11.466 1.00 98.00 91 GLU A CA 1
ATOM 699 C C . GLU A 1 91 ? -13.447 -4.292 11.314 1.00 98.00 91 GLU A C 1
ATOM 701 O O . GLU A 1 91 ? -13.627 -4.789 10.200 1.00 98.00 91 GLU A O 1
ATOM 706 N N . GLY A 1 92 ? -13.487 -5.007 12.433 1.00 96.81 92 GLY A N 1
ATOM 707 C CA . GLY A 1 92 ? -13.711 -6.445 12.466 1.00 96.81 92 GLY A CA 1
ATOM 708 C C . GLY A 1 92 ? -13.831 -6.962 13.891 1.00 96.81 92 GLY A C 1
ATOM 709 O O . GLY A 1 92 ? -14.294 -6.242 14.774 1.00 96.81 92 GLY A O 1
ATOM 710 N N . ALA A 1 93 ? -13.437 -8.217 14.096 1.00 96.75 93 ALA A N 1
ATOM 711 C CA . ALA A 1 93 ? -13.427 -8.840 15.413 1.00 96.75 93 ALA A CA 1
ATOM 712 C C . ALA A 1 93 ? -12.486 -8.080 16.366 1.00 96.75 93 ALA A C 1
ATOM 714 O O . ALA A 1 93 ? -11.413 -7.639 15.954 1.00 96.75 93 ALA A O 1
ATOM 715 N N . ALA A 1 94 ? -12.926 -7.871 17.610 1.00 95.75 94 ALA A N 1
ATOM 716 C CA . ALA A 1 94 ? -12.236 -7.000 18.562 1.00 95.75 94 ALA A CA 1
ATOM 717 C C . ALA A 1 94 ? -10.840 -7.521 18.923 1.00 95.75 94 ALA A C 1
ATOM 719 O O . ALA A 1 94 ? -9.896 -6.748 18.931 1.00 95.75 94 ALA A O 1
ATOM 720 N N . ASP A 1 95 ? -10.708 -8.831 19.122 1.00 96.12 95 ASP A N 1
ATOM 721 C CA . ASP A 1 95 ? -9.436 -9.518 19.355 1.00 96.12 95 ASP A CA 1
ATOM 722 C C . ASP A 1 95 ? -8.430 -9.283 18.223 1.00 96.12 95 ASP A C 1
ATOM 724 O O . ASP A 1 95 ? -7.284 -8.925 18.483 1.00 96.12 95 ASP A O 1
ATOM 728 N N . LEU A 1 96 ? -8.873 -9.403 16.968 1.00 95.56 96 LEU A N 1
ATOM 729 C CA . LEU A 1 96 ? -8.028 -9.129 15.807 1.00 95.56 96 LEU A CA 1
ATOM 730 C C . LEU A 1 96 ? -7.645 -7.646 15.717 1.00 95.56 96 LEU A C 1
ATOM 732 O O . LEU A 1 96 ? -6.510 -7.318 15.385 1.00 95.56 96 LEU A O 1
ATOM 736 N N . VAL A 1 97 ? -8.580 -6.730 15.984 1.00 95.94 97 VAL A N 1
ATOM 737 C CA . VAL A 1 97 ? -8.285 -5.287 15.975 1.00 95.94 97 VAL A CA 1
ATOM 738 C C . VAL A 1 97 ? -7.308 -4.921 17.094 1.00 95.94 97 VAL A C 1
ATOM 740 O O . VAL A 1 97 ? -6.390 -4.143 16.847 1.00 95.94 97 VAL A O 1
ATOM 743 N N . ASP A 1 98 ? -7.464 -5.497 18.284 1.00 95.38 98 ASP A N 1
ATOM 744 C CA . ASP A 1 98 ? -6.567 -5.285 19.420 1.00 95.38 98 ASP A CA 1
ATOM 745 C C . ASP A 1 98 ? -5.157 -5.813 19.121 1.00 95.38 98 ASP A C 1
ATOM 747 O O . ASP A 1 98 ? -4.173 -5.137 19.418 1.00 95.38 98 ASP A O 1
ATOM 751 N N . GLU A 1 99 ? -5.043 -6.972 18.463 1.00 94.38 99 GLU A N 1
ATOM 752 C CA . GLU A 1 99 ? -3.759 -7.516 18.004 1.00 94.38 99 GLU A CA 1
ATOM 753 C C . GLU A 1 99 ? -3.050 -6.576 17.015 1.00 94.38 99 GLU A C 1
ATOM 755 O O . GLU A 1 99 ? -1.833 -6.430 17.068 1.00 94.38 99 GLU A O 1
ATOM 760 N N . LEU A 1 100 ? -3.795 -5.900 16.134 1.00 93.94 100 LEU A N 1
ATOM 761 C CA . LEU A 1 100 ? -3.236 -4.951 15.162 1.00 93.94 100 LEU A CA 1
ATOM 762 C C . LEU A 1 100 ? -2.750 -3.631 15.786 1.00 93.94 100 LEU A C 1
ATOM 764 O O . LEU A 1 100 ? -2.073 -2.858 15.105 1.00 93.94 100 LEU A O 1
ATOM 768 N N . LEU A 1 101 ? -3.130 -3.341 17.033 1.00 88.31 101 LEU A N 1
ATOM 769 C CA . LEU A 1 101 ? -2.728 -2.132 17.759 1.00 88.31 101 LEU A CA 1
ATOM 770 C C . LEU A 1 101 ? -1.474 -2.328 18.622 1.00 88.31 101 LEU A C 1
ATOM 772 O O . LEU A 1 101 ? -0.905 -1.326 19.066 1.00 88.31 101 LEU A O 1
ATOM 776 N N . ALA A 1 102 ? -1.093 -3.578 18.892 1.00 72.50 102 ALA A N 1
ATOM 777 C CA . ALA A 1 102 ? 0.049 -3.949 19.728 1.00 72.50 102 ALA A CA 1
ATOM 778 C C . ALA A 1 102 ? 1.388 -3.807 18.986 1.00 72.50 102 ALA A C 1
ATOM 780 O O . ALA A 1 102 ? 2.368 -3.399 19.654 1.00 72.50 102 ALA A O 1
#

Secondary structure (DSSP, 8-state):
----S-EETTEE---SS--HHHHHHHHHHHTT--TTS--HHHHHSEEEEEEEE--EEEEEEE--B-TTT-PBPPPEEEEEEES-EEEEEEE--HHHHHHTT-

Nearest PDB structures (foldseek):
  5u0a-assembly1_N  TM=8.303E-01  e=1.614E-07  Thermobifida fusca YX
  5u07-assembly1_N  TM=8.300E-01  e=3.047E-07  Thermobifida fusca YX
  8yhd-assembly1_O  TM=4.520E-01  e=8.236E-01  metagenome
  6qlf-assembly1_N  TM=2.069E-01  e=6.296E+00  Saccharomyces cerevisiae

Mean predicted aligned error: 3.84 Å

Radius of gyration: 16.76 Å; Cα contacts (8 Å, |Δi|>4): 161; chains: 1; bounding box: 38×33×41 Å

Sequence (102 aa):
QAWGTSSRFVRRSTERAPTKSGVIGLLAAAQGRERDADLSDLAALRFAVRLDQPGTRVRDFQTARHLDTDASMPVSERFYLSDAVFVAAVEGAADLVDELLA

Foldseek 3Di:
DFAFDDDDDQETHGDLWHDLVNVLVVLCVVVVHDPPDDSVQSVPKDKDKDWPDSADKDKDWDWDADPPPRHTDPIHIHIDGDPTDMDMDIDDDPVVVVVSVD